Protein AF-A0A7S0J5Z0-F1 (afdb_monomer_lite)

Radius of gyration: 18.12 Å; chains: 1; bounding box: 47×40×47 Å

InterPro domains:
  IPR015422 Pyridoxal phosphate-dependent transferase, small domain [G3DSA:3.90.1150.10] (2-111)
  IPR015424 Pyridoxal phosphate-dependent transferase [SSF53383] (7-110)
  IPR050087 8-amino-7-oxononanoate synthase class-II [PTHR13693] (8-107)

Secondary structure (DSSP, 8-state):
-HHHHHHHHHHHHHHHH--HHHHHHHHHHHHHHHHHTTS---SSEEEEEEESHHHHHHHHHHHHHTT----EE-TTSS-TT-EEEEEE--TT--HHHHHHHHHHHHHHHHHSTTTT---SSGGGS-GGGS--PPPPP-S-----STT-

pLDDT: mean 86.19, std 16.93, range [37.16, 98.5]

Sequence (148 aa):
ADHAMRQVAAARAAIRLATPQLRQRLRANLDVFADAIGASVTSPIVPIVVGDEESALAASAELLRAGFLVPAIRPPTVPKGSARLRVALSAAHEPADLHALARALHTVVRGLPGSARAGSGAESAPASYRLGAPRPPREGIHIPNSLI

Foldseek 3Di:
DVVVVVVVVVVVVVVVVPDPVFVVLQVVLQVLLCLLQVAHGDDQWAKAWLFADVLQCQLQVQCVVVVDRWHWDAPPRDDHRGITTIHGTGSPDDSVNSNSSSVSSVVSSVPGPCSVPSPDSNPPDPRRNHGDPRHDPDPDDDPDPPPD

Organism: NCBI:txid127549

Structure (mmCIF, N/CA/C/O backbone):
data_AF-A0A7S0J5Z0-F1
#
_entry.id   AF-A0A7S0J5Z0-F1
#
loop_
_atom_site.group_PDB
_atom_site.id
_atom_site.type_symbol
_atom_site.label_atom_id
_atom_site.label_alt_id
_atom_site.label_comp_id
_atom_site.label_asym_id
_atom_site.label_entity_id
_atom_site.label_seq_id
_atom_site.pdbx_PDB_ins_code
_atom_site.Cartn_x
_atom_site.Cartn_y
_atom_site.Cartn_z
_atom_site.occupancy
_atom_site.B_iso_or_equiv
_atom_site.auth_seq_id
_atom_site.auth_comp_id
_atom_site.auth_asym_id
_atom_site.auth_atom_id
_atom_site.pdbx_PDB_model_num
ATOM 1 N N . ALA A 1 1 ? 27.903 -22.588 1.929 1.00 61.66 1 ALA A N 1
ATOM 2 C CA . ALA A 1 1 ? 28.634 -21.815 0.900 1.00 61.66 1 ALA A CA 1
ATOM 3 C C . ALA A 1 1 ? 27.761 -21.507 -0.326 1.00 61.66 1 ALA A C 1
ATOM 5 O O . ALA A 1 1 ? 27.649 -20.345 -0.688 1.00 61.66 1 ALA A O 1
ATOM 6 N N . ASP A 1 2 ? 27.081 -22.498 -0.918 1.00 79.12 2 ASP A N 1
ATOM 7 C CA . ASP A 1 2 ? 26.301 -22.337 -2.164 1.00 79.12 2 A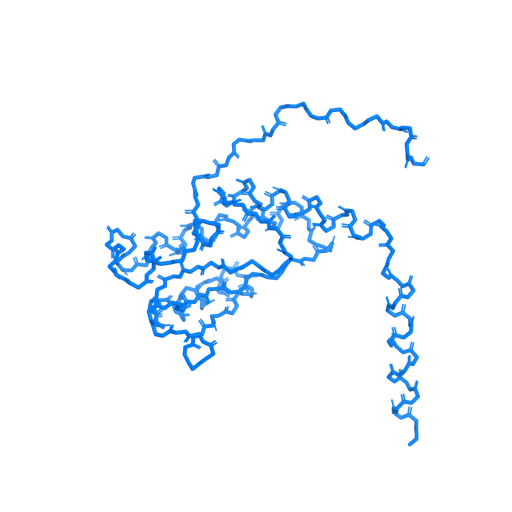SP A CA 1
ATOM 8 C C . ASP A 1 2 ? 25.084 -21.382 -2.051 1.00 79.12 2 ASP A C 1
ATOM 10 O O . ASP A 1 2 ? 24.890 -20.506 -2.889 1.00 79.12 2 ASP A O 1
ATOM 14 N N . HIS A 1 3 ? 24.310 -21.441 -0.959 1.00 78.81 3 HIS A N 1
ATOM 15 C CA . HIS A 1 3 ? 23.135 -20.569 -0.782 1.00 78.81 3 HIS A CA 1
ATOM 16 C C . HIS A 1 3 ? 23.481 -19.067 -0.750 1.00 78.81 3 HIS A C 1
ATOM 18 O O . HIS A 1 3 ? 22.808 -18.264 -1.392 1.00 78.81 3 HIS A O 1
ATOM 24 N N . ALA A 1 4 ? 24.568 -18.690 -0.067 1.00 82.19 4 ALA A N 1
ATOM 25 C CA . ALA A 1 4 ? 25.032 -17.303 -0.006 1.00 82.19 4 ALA A CA 1
ATOM 26 C C . ALA A 1 4 ? 25.466 -16.789 -1.390 1.00 82.19 4 ALA A C 1
ATOM 28 O O . ALA A 1 4 ? 25.116 -15.677 -1.781 1.00 82.19 4 ALA A O 1
ATOM 29 N N . MET A 1 5 ? 26.154 -17.626 -2.175 1.00 87.00 5 MET A N 1
ATOM 30 C CA . MET A 1 5 ? 26.560 -17.276 -3.539 1.00 87.00 5 MET A CA 1
ATOM 31 C C . MET A 1 5 ? 25.358 -17.077 -4.469 1.00 87.00 5 MET A C 1
ATOM 33 O O . MET A 1 5 ? 25.340 -16.124 -5.252 1.00 87.00 5 MET A O 1
ATOM 37 N N . ARG A 1 6 ? 24.315 -17.909 -4.342 1.00 89.19 6 ARG A N 1
ATOM 38 C CA . ARG A 1 6 ? 23.063 -17.747 -5.102 1.00 89.19 6 ARG A CA 1
ATOM 39 C C . ARG A 1 6 ? 22.322 -16.460 -4.728 1.00 89.19 6 ARG A C 1
ATOM 41 O O . ARG A 1 6 ? 21.858 -15.754 -5.621 1.00 89.19 6 ARG A O 1
ATOM 48 N N . GLN A 1 7 ? 22.262 -16.111 -3.441 1.00 91.44 7 GLN A N 1
ATOM 49 C CA . GLN A 1 7 ? 21.647 -14.857 -2.983 1.00 91.44 7 GLN A CA 1
ATOM 50 C C . GLN A 1 7 ? 22.380 -13.622 -3.528 1.00 91.44 7 GLN A C 1
ATOM 52 O O . GLN A 1 7 ? 21.742 -12.706 -4.051 1.00 91.44 7 GLN A O 1
ATOM 57 N N . VAL A 1 8 ? 23.717 -13.613 -3.476 1.00 93.75 8 VAL A N 1
ATOM 58 C CA . VAL A 1 8 ? 24.532 -12.517 -4.029 1.00 93.75 8 VAL A CA 1
ATOM 59 C C . VAL A 1 8 ? 24.323 -12.386 -5.540 1.00 93.75 8 VAL A C 1
ATOM 61 O O . VAL A 1 8 ? 24.155 -11.276 -6.050 1.00 93.75 8 VAL A O 1
ATOM 64 N N . ALA A 1 9 ? 24.296 -13.504 -6.271 1.00 92.56 9 ALA A N 1
ATOM 65 C CA . ALA A 1 9 ? 24.054 -13.497 -7.711 1.00 92.56 9 ALA A CA 1
ATOM 66 C C . ALA A 1 9 ? 22.658 -12.948 -8.063 1.00 92.56 9 ALA A C 1
ATOM 68 O O . ALA A 1 9 ? 22.549 -12.099 -8.952 1.00 92.56 9 ALA A O 1
ATOM 69 N N . ALA A 1 10 ? 21.617 -13.370 -7.336 1.00 91.88 10 ALA A N 1
ATOM 70 C CA . ALA A 1 10 ? 20.249 -12.889 -7.520 1.00 91.88 10 ALA A CA 1
ATOM 71 C C . ALA A 1 10 ? 20.122 -11.384 -7.232 1.00 91.88 10 ALA A C 1
ATOM 73 O O . ALA A 1 10 ? 19.576 -10.648 -8.053 1.00 91.88 10 ALA A O 1
ATOM 74 N N . ALA A 1 11 ? 20.698 -10.899 -6.127 1.00 92.81 11 ALA A N 1
ATOM 75 C CA . ALA A 1 11 ? 20.698 -9.473 -5.794 1.00 92.81 11 ALA A CA 1
ATOM 76 C C . ALA A 1 11 ? 21.406 -8.634 -6.873 1.00 92.81 11 ALA A C 1
ATOM 78 O O . ALA A 1 11 ? 20.882 -7.613 -7.323 1.00 92.81 11 ALA A O 1
ATOM 79 N N . ARG A 1 12 ? 22.565 -9.093 -7.366 1.00 94.12 12 ARG A N 1
ATOM 80 C CA . ARG A 1 12 ? 23.280 -8.426 -8.469 1.00 94.12 12 ARG A CA 1
ATOM 81 C C . ARG A 1 12 ? 22.471 -8.415 -9.765 1.00 94.12 12 ARG A C 1
ATOM 83 O O . ARG A 1 12 ? 22.512 -7.424 -10.490 1.00 94.12 12 ARG A O 1
ATOM 90 N N . ALA A 1 13 ? 21.769 -9.503 -10.076 1.00 92.94 13 ALA A N 1
ATOM 91 C CA . ALA A 1 13 ? 20.889 -9.559 -11.238 1.00 92.94 13 ALA A CA 1
ATOM 92 C C . ALA A 1 13 ? 19.722 -8.571 -11.101 1.00 92.94 13 ALA A C 1
ATOM 94 O O . ALA A 1 13 ? 19.475 -7.809 -12.032 1.00 92.94 13 ALA A O 1
ATOM 95 N N . ALA A 1 14 ? 19.082 -8.505 -9.931 1.00 90.75 14 ALA A N 1
ATOM 96 C CA . ALA A 1 14 ? 18.002 -7.558 -9.659 1.00 90.75 14 ALA A CA 1
ATOM 97 C C . ALA A 1 14 ? 18.447 -6.096 -9.833 1.00 90.75 14 ALA A C 1
ATOM 99 O O . ALA A 1 14 ? 17.739 -5.315 -10.463 1.00 90.75 14 ALA A O 1
ATOM 100 N N . ILE A 1 15 ? 19.648 -5.736 -9.361 1.00 90.88 15 ILE A N 1
ATOM 101 C CA . ILE A 1 15 ? 20.209 -4.388 -9.563 1.00 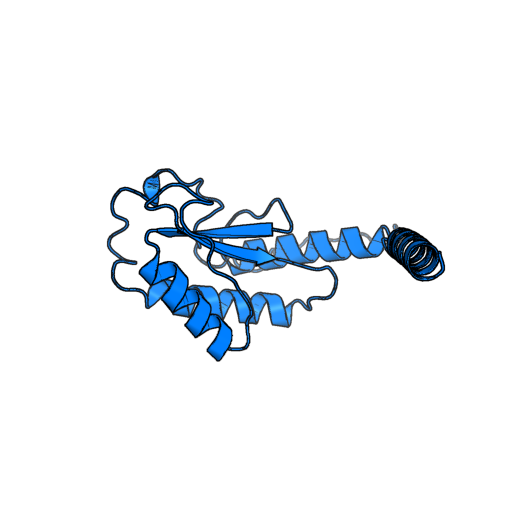90.88 15 ILE A CA 1
ATOM 102 C C . ILE A 1 15 ? 20.366 -4.070 -11.056 1.00 90.88 15 ILE A C 1
ATOM 104 O O . ILE A 1 15 ? 20.020 -2.973 -11.482 1.00 90.88 15 ILE A O 1
ATOM 108 N N . ARG A 1 16 ? 20.842 -5.023 -11.871 1.00 90.75 16 ARG A N 1
ATOM 109 C CA . ARG A 1 16 ? 20.962 -4.823 -13.329 1.00 90.75 16 ARG A CA 1
ATOM 110 C C . ARG A 1 16 ? 19.606 -4.669 -14.018 1.00 90.75 16 ARG A C 1
ATOM 112 O O . ARG A 1 16 ? 19.509 -3.929 -14.989 1.00 90.75 16 ARG A O 1
ATOM 119 N N . LEU A 1 17 ? 18.578 -5.352 -13.517 1.00 91.81 17 LEU A N 1
ATOM 120 C CA . LEU A 1 17 ? 17.211 -5.236 -14.025 1.00 91.81 17 LEU A CA 1
ATOM 121 C C . LEU A 1 17 ? 16.522 -3.933 -13.592 1.00 91.81 17 LEU A C 1
ATOM 123 O O . LEU A 1 17 ? 15.546 -3.541 -14.220 1.00 91.81 17 LEU A O 1
ATOM 127 N N . ALA A 1 18 ? 17.014 -3.240 -12.559 1.00 90.12 18 ALA A N 1
ATOM 128 C CA . ALA A 1 18 ? 16.465 -1.973 -12.070 1.00 90.12 18 ALA A CA 1
ATOM 129 C C . ALA A 1 18 ? 16.825 -0.784 -12.990 1.00 90.12 18 ALA A C 1
ATOM 131 O O . ALA A 1 18 ? 17.584 0.125 -12.632 1.00 90.12 18 ALA A O 1
ATOM 132 N N . THR A 1 19 ? 16.269 -0.787 -14.201 1.00 94.31 19 THR A N 1
ATOM 133 C CA . THR A 1 19 ? 16.568 0.194 -15.250 1.00 94.31 19 THR A CA 1
ATOM 134 C C . THR A 1 19 ? 15.925 1.571 -14.997 1.00 94.31 19 THR A C 1
ATOM 136 O O . THR A 1 19 ? 14.961 1.692 -14.229 1.00 94.31 19 THR A O 1
ATOM 139 N N . PRO A 1 20 ? 16.424 2.643 -15.646 1.00 94.31 20 PRO A N 1
ATOM 140 C CA . PRO A 1 20 ? 15.755 3.947 -15.656 1.00 94.31 20 PRO A CA 1
ATOM 141 C C . PRO A 1 20 ? 14.297 3.888 -16.130 1.00 94.31 20 PRO A C 1
ATOM 143 O O . PRO A 1 20 ? 13.450 4.577 -15.564 1.00 94.31 20 PRO A O 1
ATOM 146 N N . GLN A 1 21 ? 13.985 3.022 -17.097 1.00 94.50 21 GLN A N 1
ATOM 147 C CA . GLN A 1 21 ? 12.637 2.858 -17.647 1.00 94.50 21 GLN A CA 1
ATOM 148 C C . GLN A 1 21 ? 11.657 2.336 -16.591 1.00 94.50 21 GLN A C 1
ATOM 150 O O . GLN A 1 21 ? 10.545 2.851 -16.483 1.00 94.50 21 GLN A O 1
ATOM 155 N N . LEU A 1 22 ? 12.071 1.381 -15.746 1.00 94.94 22 LEU A N 1
ATOM 156 C CA . LEU A 1 22 ? 1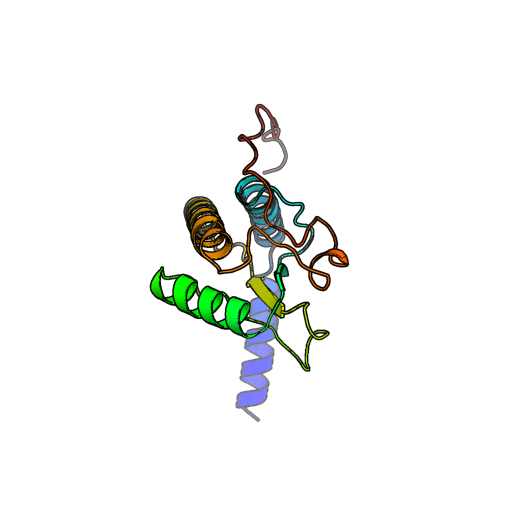1.233 0.919 -14.633 1.00 94.94 22 LEU A CA 1
ATOM 157 C C . LEU A 1 22 ? 10.980 2.032 -13.612 1.00 94.94 22 LEU A C 1
ATOM 159 O O . LEU A 1 22 ? 9.871 2.147 -13.094 1.00 94.94 22 LEU A O 1
ATOM 163 N N . ARG A 1 23 ? 11.971 2.892 -13.342 1.00 94.06 23 ARG A N 1
ATOM 164 C CA . ARG A 1 23 ? 11.773 4.054 -12.456 1.00 94.06 23 ARG A CA 1
ATOM 165 C C . ARG A 1 23 ? 10.802 5.068 -13.052 1.00 94.06 23 ARG A C 1
ATOM 167 O O . ARG A 1 23 ? 9.944 5.569 -12.329 1.00 94.06 23 ARG A O 1
ATOM 174 N N . GLN A 1 24 ? 10.907 5.343 -14.351 1.00 95.12 24 GLN A N 1
ATOM 175 C CA . GLN A 1 24 ? 9.986 6.232 -15.057 1.00 95.12 24 GLN A CA 1
ATOM 176 C C . GLN A 1 24 ? 8.560 5.667 -15.055 1.00 95.12 24 GLN A C 1
ATOM 178 O O . GLN A 1 24 ? 7.621 6.389 -14.729 1.00 95.12 24 GLN A O 1
ATOM 183 N N . ARG A 1 25 ? 8.398 4.368 -15.338 1.00 96.38 25 ARG A N 1
ATOM 184 C CA . ARG A 1 25 ? 7.097 3.686 -15.285 1.00 96.38 25 ARG A CA 1
ATOM 185 C C . ARG A 1 25 ? 6.506 3.711 -13.878 1.00 96.38 25 ARG A C 1
ATOM 187 O O . ARG A 1 25 ? 5.339 4.044 -13.724 1.00 96.38 25 ARG A O 1
ATOM 194 N N . LEU A 1 26 ? 7.313 3.441 -12.849 1.00 96.81 26 LEU A N 1
ATOM 195 C CA . LEU A 1 26 ? 6.880 3.572 -11.459 1.00 96.81 26 LEU A CA 1
ATOM 196 C C . LEU A 1 26 ? 6.412 4.997 -11.157 1.00 96.81 26 LEU A C 1
ATOM 198 O O . LEU A 1 26 ? 5.347 5.154 -10.575 1.00 96.81 26 LEU A O 1
ATOM 202 N N . ARG A 1 27 ? 7.164 6.023 -11.573 1.00 95.88 27 ARG A N 1
ATOM 203 C CA . ARG A 1 27 ? 6.790 7.429 -11.364 1.00 95.88 27 ARG A CA 1
ATOM 204 C C . ARG A 1 27 ? 5.461 7.773 -12.038 1.00 95.88 27 ARG A C 1
ATOM 206 O O . ARG A 1 27 ? 4.603 8.332 -11.370 1.00 95.88 27 ARG A O 1
ATOM 213 N N . ALA A 1 28 ? 5.268 7.353 -13.288 1.00 95.88 28 ALA A N 1
ATOM 214 C CA . ALA A 1 28 ? 3.996 7.512 -13.991 1.00 95.88 28 ALA A CA 1
ATOM 215 C C . ALA A 1 28 ? 2.844 6.798 -13.259 1.00 95.88 28 ALA A C 1
ATOM 217 O O . ALA A 1 28 ? 1.762 7.359 -13.107 1.00 95.88 28 ALA A O 1
ATOM 218 N N . ASN A 1 29 ? 3.087 5.595 -12.727 1.00 97.38 29 ASN A N 1
ATOM 219 C CA . ASN A 1 29 ? 2.106 4.875 -11.914 1.00 97.38 29 ASN A CA 1
ATOM 220 C C . ASN A 1 29 ? 1.768 5.622 -10.610 1.00 97.38 29 ASN A C 1
ATOM 222 O O . ASN A 1 29 ? 0.616 5.591 -10.181 1.00 97.38 29 ASN A O 1
ATOM 226 N N . LEU A 1 30 ? 2.733 6.310 -9.981 1.00 96.31 30 LEU A N 1
ATOM 227 C CA . LEU A 1 30 ? 2.454 7.158 -8.814 1.00 96.31 30 LEU A CA 1
ATOM 228 C C . LEU A 1 30 ? 1.512 8.308 -9.177 1.00 96.31 30 LEU A C 1
ATOM 230 O O . LEU A 1 30 ? 0.587 8.572 -8.416 1.00 96.31 30 LEU A O 1
ATOM 234 N N . ASP A 1 31 ? 1.726 8.957 -10.325 1.00 95.56 31 ASP A N 1
ATOM 235 C CA . ASP A 1 31 ? 0.897 10.078 -10.782 1.00 95.56 31 ASP A CA 1
ATOM 236 C C . ASP A 1 31 ? -0.536 9.622 -11.100 1.00 95.56 31 ASP A C 1
ATOM 238 O O . ASP A 1 31 ? -1.497 10.220 -10.615 1.00 95.56 31 ASP A O 1
ATOM 242 N N . VAL A 1 32 ? -0.684 8.505 -11.824 1.00 96.00 32 VAL A N 1
ATOM 243 C CA . VAL A 1 32 ? -1.996 7.888 -12.100 1.00 96.00 32 VAL A CA 1
ATOM 244 C C . VAL A 1 32 ? -2.716 7.548 -10.799 1.00 96.00 32 VAL A C 1
ATOM 246 O O . VAL A 1 32 ? -3.888 7.880 -10.627 1.00 96.00 32 VAL A O 1
ATOM 249 N N . PHE A 1 33 ? -2.022 6.905 -9.857 1.00 96.88 33 PHE A N 1
ATOM 250 C CA . PHE A 1 33 ? -2.630 6.535 -8.584 1.00 96.88 33 PHE A CA 1
ATOM 251 C C . PHE A 1 33 ? -2.989 7.764 -7.741 1.00 96.88 33 PHE A C 1
ATOM 253 O O . PHE A 1 33 ? -4.067 7.784 -7.155 1.00 96.88 33 PHE A O 1
ATOM 260 N N . ALA A 1 34 ? -2.139 8.798 -7.717 1.00 95.38 34 ALA A N 1
ATOM 261 C CA . ALA A 1 34 ? -2.387 10.061 -7.018 1.00 95.38 34 ALA A CA 1
ATOM 262 C C . ALA A 1 34 ? -3.678 10.738 -7.489 1.00 95.38 34 ALA A C 1
ATOM 264 O O . ALA A 1 34 ? -4.498 11.164 -6.670 1.00 95.38 34 ALA A O 1
ATOM 265 N N . ASP A 1 35 ? -3.869 10.818 -8.805 1.00 95.38 35 ASP A N 1
ATOM 266 C CA . ASP A 1 35 ? -5.075 11.397 -9.386 1.00 95.38 35 ASP A CA 1
ATOM 267 C C . ASP A 1 35 ? -6.294 10.498 -9.099 1.00 95.38 35 ASP A C 1
ATOM 269 O O . ASP A 1 35 ? -7.329 11.001 -8.656 1.00 95.38 35 ASP A O 1
ATOM 273 N N . ALA A 1 36 ? -6.150 9.172 -9.200 1.00 95.75 36 ALA A N 1
ATOM 274 C CA . ALA A 1 36 ? -7.231 8.218 -8.941 1.00 95.75 36 ALA A CA 1
ATOM 275 C C . ALA A 1 36 ? -7.741 8.213 -7.487 1.00 95.75 36 ALA A C 1
ATOM 277 O O . ALA A 1 36 ? -8.936 8.015 -7.271 1.00 95.75 36 ALA A O 1
ATOM 278 N N . ILE A 1 37 ? -6.862 8.430 -6.500 1.00 95.31 37 ILE A N 1
ATOM 279 C CA . ILE A 1 37 ? -7.230 8.486 -5.071 1.00 95.31 37 ILE A CA 1
ATOM 280 C C . ILE A 1 37 ? -7.491 9.908 -4.559 1.00 95.31 37 ILE A C 1
ATOM 282 O O . ILE A 1 37 ? -7.788 10.091 -3.376 1.00 95.31 37 ILE A O 1
ATOM 286 N N . GLY A 1 38 ? -7.294 10.928 -5.399 1.00 94.38 38 GLY A N 1
ATOM 287 C CA . GLY A 1 38 ? -7.489 12.326 -5.018 1.00 94.38 38 GLY A CA 1
ATOM 288 C C . GLY A 1 38 ? -6.472 12.891 -4.023 1.00 94.38 38 GLY A C 1
ATOM 289 O O . GLY A 1 38 ? -6.747 13.910 -3.388 1.00 94.38 38 GLY A O 1
ATOM 290 N N . ALA A 1 39 ? -5.306 12.263 -3.867 1.00 91.88 39 ALA A N 1
ATOM 291 C CA . ALA A 1 39 ? -4.296 12.629 -2.870 1.00 91.88 39 ALA A CA 1
ATOM 292 C C . ALA A 1 39 ? -2.907 12.777 -3.504 1.00 91.88 39 ALA A C 1
ATOM 294 O O . ALA A 1 39 ? -2.680 12.388 -4.645 1.00 91.88 39 ALA A O 1
ATOM 295 N N . SER A 1 40 ? -1.968 13.404 -2.799 1.00 91.44 40 SER A N 1
ATOM 296 C CA . SER A 1 40 ? -0.589 13.536 -3.287 1.00 91.44 40 SER A CA 1
ATOM 297 C C . SER A 1 40 ? 0.220 12.285 -2.951 1.00 91.44 40 SER A C 1
ATOM 299 O O . SER A 1 40 ? 0.324 11.923 -1.781 1.00 91.44 40 SER A O 1
ATOM 301 N N . VAL A 1 41 ? 0.847 11.666 -3.954 1.00 93.81 41 VAL A N 1
ATOM 302 C CA . VAL A 1 41 ? 1.700 10.478 -3.788 1.00 93.81 41 VAL A CA 1
ATOM 303 C C . VAL A 1 41 ? 3.137 10.826 -4.154 1.00 93.81 41 VAL A C 1
ATOM 305 O O . VAL A 1 41 ? 3.445 11.130 -5.301 1.00 93.81 41 VAL A O 1
ATOM 308 N N . THR A 1 42 ? 4.038 10.780 -3.175 1.00 90.25 42 THR A N 1
ATOM 309 C CA . THR A 1 42 ? 5.456 11.134 -3.369 1.00 90.25 42 THR A CA 1
ATOM 310 C C . THR A 1 42 ? 6.395 9.930 -3.319 1.00 90.25 42 THR A C 1
ATOM 312 O O . THR A 1 42 ? 7.538 10.034 -3.763 1.00 90.25 42 THR A O 1
ATOM 315 N N . SER A 1 43 ? 5.914 8.787 -2.818 1.00 94.38 43 SER A N 1
ATOM 316 C CA . SER A 1 43 ? 6.674 7.552 -2.605 1.00 94.38 43 SER A CA 1
ATOM 317 C C . SER A 1 43 ? 5.877 6.328 -3.083 1.00 94.38 43 SER A C 1
ATOM 319 O O . SER A 1 43 ? 4.650 6.344 -2.986 1.00 94.38 43 SER A O 1
ATOM 321 N N . PRO A 1 44 ? 6.537 5.244 -3.542 1.00 96.31 44 PRO A N 1
ATOM 322 C CA . PRO A 1 44 ? 5.880 3.983 -3.904 1.00 96.31 44 PRO A CA 1
ATOM 323 C C . PRO A 1 44 ? 5.154 3.276 -2.758 1.00 96.31 44 PRO A C 1
ATOM 325 O O . PRO A 1 44 ? 4.311 2.420 -3.011 1.00 96.31 44 PRO A O 1
ATOM 328 N N . ILE A 1 45 ? 5.478 3.604 -1.506 1.00 96.94 45 ILE A N 1
ATOM 329 C CA . ILE A 1 45 ? 4.758 3.104 -0.334 1.00 96.94 45 ILE A CA 1
ATOM 330 C C . ILE A 1 45 ? 3.797 4.203 0.108 1.00 96.94 45 ILE A C 1
ATOM 332 O O . ILE A 1 45 ? 4.216 5.188 0.716 1.00 96.94 45 ILE A O 1
ATOM 336 N N . VAL A 1 46 ? 2.517 4.025 -0.213 1.00 96.69 46 VAL A N 1
ATOM 337 C CA . VAL A 1 46 ? 1.452 4.998 0.038 1.00 96.69 46 VAL A CA 1
ATOM 338 C C . VAL A 1 46 ? 0.655 4.568 1.270 1.00 96.69 46 VAL A C 1
ATOM 340 O O . VAL A 1 46 ? -0.055 3.557 1.224 1.00 96.69 46 VAL A O 1
ATOM 343 N N . PRO A 1 47 ? 0.771 5.289 2.396 1.00 95.69 47 PRO A N 1
ATOM 344 C CA . PRO A 1 47 ? -0.059 5.034 3.561 1.00 95.69 47 PRO A CA 1
ATOM 345 C C . PRO A 1 47 ? -1.430 5.702 3.398 1.00 95.69 47 PRO A C 1
ATOM 347 O O . PRO A 1 47 ? -1.505 6.898 3.131 1.00 95.69 47 PRO A O 1
ATOM 350 N N . ILE A 1 48 ? -2.504 4.949 3.634 1.00 95.38 48 ILE A N 1
ATOM 351 C CA . ILE A 1 48 ? -3.869 5.482 3.737 1.00 95.38 48 ILE A CA 1
ATOM 352 C C . ILE A 1 48 ? -4.329 5.327 5.183 1.00 95.38 48 ILE A C 1
ATOM 354 O O . ILE A 1 48 ? -4.555 4.209 5.647 1.00 95.38 48 ILE A O 1
ATOM 358 N N . VAL A 1 49 ? -4.406 6.432 5.924 1.00 92.94 49 VAL A N 1
ATOM 359 C CA . VAL A 1 49 ? -4.807 6.420 7.336 1.00 92.94 49 VAL A CA 1
ATOM 360 C C . VAL A 1 49 ? -6.305 6.170 7.433 1.00 92.94 49 VAL A C 1
ATOM 362 O O . VAL A 1 49 ? -7.101 6.883 6.827 1.00 92.94 49 VAL A O 1
ATOM 365 N N . VAL A 1 50 ? -6.660 5.153 8.214 1.00 91.31 50 VAL A N 1
ATOM 366 C CA . VAL A 1 50 ? -8.045 4.740 8.465 1.00 91.31 50 VAL A CA 1
ATOM 367 C C . VAL A 1 50 ? -8.481 5.156 9.871 1.00 91.31 50 VAL A C 1
ATOM 369 O O . VAL A 1 50 ? -9.623 5.554 10.058 1.00 91.31 50 VAL A O 1
ATOM 372 N N . GLY A 1 51 ? -7.559 5.150 10.841 1.00 88.81 51 GLY A N 1
ATOM 373 C CA . GLY A 1 51 ? -7.825 5.566 12.218 1.00 88.81 51 GLY A CA 1
ATOM 374 C C . GLY A 1 51 ? -7.587 4.429 13.202 1.00 88.81 51 GLY A C 1
ATOM 375 O O . GLY A 1 51 ? -6.448 4.199 13.618 1.00 88.81 51 GLY A O 1
ATOM 376 N N . ASP A 1 52 ? -8.644 3.730 13.601 1.00 90.94 52 ASP A N 1
ATOM 377 C CA . ASP A 1 52 ? -8.550 2.632 14.560 1.00 90.94 52 ASP A CA 1
ATOM 378 C C . ASP A 1 52 ? -8.107 1.301 13.920 1.00 90.94 52 ASP A C 1
ATOM 380 O O . ASP A 1 52 ? -8.100 1.108 12.700 1.00 90.94 52 ASP A O 1
ATOM 384 N N . GLU A 1 53 ? -7.667 0.388 14.782 1.00 92.94 53 GLU A N 1
ATOM 385 C CA . GLU A 1 53 ? -7.103 -0.904 14.401 1.00 92.94 53 GLU A CA 1
ATOM 386 C C . GLU A 1 53 ? -8.122 -1.840 13.743 1.00 92.94 53 GLU A C 1
ATOM 388 O O . GLU A 1 53 ? -7.785 -2.519 12.768 1.00 92.94 53 GLU A O 1
ATOM 393 N N . GLU A 1 54 ? -9.347 -1.867 14.264 1.00 93.88 54 GLU A N 1
ATOM 394 C CA . GLU A 1 54 ? -10.405 -2.770 13.819 1.00 93.88 54 GLU A CA 1
ATOM 395 C C . GLU A 1 54 ? -10.879 -2.379 12.419 1.00 93.88 54 GLU A C 1
ATOM 397 O O . GLU A 1 54 ? -10.913 -3.222 11.519 1.00 93.88 54 GLU A O 1
ATOM 402 N N . SER A 1 55 ? -11.103 -1.084 12.189 1.00 94.12 55 SER A N 1
ATOM 403 C CA . SER A 1 55 ? -11.429 -0.529 10.875 1.00 94.12 55 SER A CA 1
ATOM 404 C C . SER A 1 55 ? -10.343 -0.820 9.840 1.00 94.12 55 SER A C 1
ATOM 406 O O . SER A 1 55 ? -10.643 -1.221 8.713 1.00 94.12 55 SER A O 1
ATOM 408 N N . ALA A 1 56 ? -9.064 -0.668 10.203 1.00 95.62 56 ALA A N 1
ATOM 409 C CA . ALA A 1 56 ? -7.961 -0.970 9.291 1.00 95.62 56 ALA A CA 1
ATOM 410 C C . ALA A 1 56 ? -7.909 -2.466 8.927 1.00 95.62 56 ALA A C 1
ATOM 412 O O . ALA A 1 56 ? -7.688 -2.814 7.764 1.00 95.62 56 ALA A O 1
ATOM 413 N N . LEU A 1 57 ? -8.128 -3.350 9.905 1.00 96.81 57 LEU A N 1
ATOM 414 C CA . LEU A 1 57 ? -8.194 -4.799 9.707 1.00 96.81 57 LEU A CA 1
ATOM 415 C C . LEU A 1 57 ? -9.370 -5.216 8.820 1.00 96.81 57 LEU A C 1
ATOM 417 O O . LEU A 1 57 ? -9.172 -5.965 7.861 1.00 96.81 57 LEU A O 1
ATOM 421 N N . ALA A 1 58 ? -10.566 -4.705 9.110 1.00 96.50 58 ALA A N 1
ATOM 422 C CA . ALA A 1 58 ? -11.771 -4.970 8.333 1.00 96.50 58 ALA A CA 1
ATOM 423 C C . ALA A 1 58 ? -11.601 -4.515 6.878 1.00 96.50 58 ALA A C 1
ATOM 425 O O . ALA A 1 58 ? -11.856 -5.290 5.953 1.00 96.50 58 ALA A O 1
ATOM 426 N N . ALA A 1 59 ? -11.066 -3.306 6.675 1.00 97.19 59 ALA A N 1
ATOM 427 C CA . ALA A 1 59 ? -10.788 -2.776 5.347 1.00 97.19 59 ALA A CA 1
ATOM 428 C C . ALA A 1 59 ? -9.775 -3.633 4.577 1.00 97.19 59 ALA A C 1
ATOM 430 O O . ALA A 1 59 ? -9.974 -3.930 3.401 1.00 97.19 59 ALA A O 1
ATOM 431 N N . SER A 1 60 ? -8.699 -4.067 5.239 1.00 98.31 60 SER A N 1
ATOM 432 C CA . SER A 1 60 ? -7.688 -4.941 4.634 1.00 98.31 60 SER A CA 1
ATOM 433 C C . SER A 1 60 ? -8.290 -6.278 4.187 1.00 98.31 60 SER A C 1
ATOM 435 O O . SER A 1 60 ? -8.035 -6.731 3.071 1.00 98.31 60 SER A O 1
ATOM 437 N N . ALA A 1 61 ? -9.145 -6.879 5.020 1.00 98.06 61 ALA A N 1
ATOM 438 C CA . ALA A 1 61 ? -9.831 -8.125 4.693 1.00 98.06 61 ALA A CA 1
ATOM 439 C C . ALA A 1 61 ? -10.829 -7.960 3.535 1.00 98.06 61 ALA A C 1
ATOM 441 O O . ALA A 1 61 ? -10.986 -8.864 2.714 1.00 98.06 61 ALA A O 1
ATOM 442 N N . GLU A 1 62 ? -11.508 -6.817 3.451 1.00 98.06 62 GLU A N 1
ATOM 443 C CA . GLU A 1 62 ? -12.425 -6.514 2.354 1.00 98.06 62 GLU A CA 1
ATOM 444 C C . GLU A 1 62 ? -11.704 -6.270 1.032 1.00 98.06 62 GLU A C 1
ATOM 446 O O . GLU A 1 62 ? -12.093 -6.836 0.011 1.00 98.06 62 GLU A O 1
ATOM 451 N N . LEU A 1 63 ? -10.605 -5.517 1.058 1.00 98.31 63 LEU A N 1
ATOM 452 C CA . LEU A 1 63 ? -9.743 -5.336 -0.108 1.00 98.31 63 LEU A CA 1
ATOM 453 C C . LEU A 1 63 ? -9.196 -6.678 -0.597 1.00 98.31 63 LEU A C 1
ATOM 455 O O . LEU A 1 63 ? -9.218 -6.932 -1.800 1.00 98.31 63 LEU A O 1
ATOM 459 N N . LEU A 1 64 ? -8.803 -7.569 0.318 1.00 98.50 64 LEU A N 1
ATOM 460 C CA . LEU A 1 64 ? -8.350 -8.911 -0.041 1.00 98.50 64 LEU A CA 1
ATOM 461 C C . LEU A 1 64 ? -9.458 -9.724 -0.725 1.00 98.50 64 LEU A C 1
ATOM 463 O O . LEU A 1 64 ? -9.200 -10.358 -1.746 1.00 98.50 64 LEU A O 1
ATOM 467 N N . ARG A 1 65 ? -10.698 -9.663 -0.219 1.00 98.06 65 ARG A N 1
ATOM 468 C CA . ARG A 1 65 ? -11.872 -10.279 -0.870 1.00 98.06 65 ARG A CA 1
ATOM 469 C C . ARG A 1 65 ? -12.149 -9.689 -2.256 1.00 98.06 65 ARG A C 1
ATOM 471 O O . ARG A 1 65 ? -12.605 -10.412 -3.134 1.00 98.06 65 ARG A O 1
ATOM 478 N N . ALA A 1 66 ? -11.835 -8.412 -2.462 1.00 97.12 66 ALA A N 1
ATOM 479 C CA . ALA A 1 66 ? -11.906 -7.742 -3.759 1.00 97.12 66 ALA A CA 1
ATOM 480 C C . ALA A 1 66 ? -10.688 -8.017 -4.672 1.00 97.12 66 ALA A C 1
ATOM 482 O O . ALA A 1 66 ? -10.601 -7.441 -5.753 1.00 97.12 66 ALA A O 1
ATOM 483 N N . GLY A 1 67 ? -9.753 -8.882 -4.257 1.00 97.81 67 GLY A N 1
ATOM 484 C CA . GLY A 1 67 ? -8.573 -9.267 -5.039 1.00 97.81 67 GLY A CA 1
ATOM 485 C C . GLY A 1 67 ? -7.329 -8.402 -4.808 1.00 97.81 67 GLY A C 1
ATOM 486 O O . GLY A 1 67 ? -6.334 -8.571 -5.509 1.00 97.81 67 GLY A O 1
ATOM 487 N N . PHE A 1 68 ? -7.344 -7.498 -3.825 1.00 98.19 68 PHE A N 1
ATOM 488 C CA . PHE A 1 68 ? -6.249 -6.568 -3.545 1.00 98.19 68 PHE A CA 1
ATOM 489 C C . PHE A 1 68 ? -5.568 -6.855 -2.205 1.00 98.19 68 PHE A C 1
ATOM 491 O O . PHE A 1 68 ? -6.136 -6.659 -1.131 1.00 98.19 68 PHE A O 1
ATOM 498 N N . LEU A 1 69 ? -4.291 -7.238 -2.248 1.00 98.19 69 LEU A N 1
ATOM 499 C CA . LEU A 1 69 ? -3.480 -7.402 -1.043 1.00 98.19 69 LEU A CA 1
ATOM 500 C C . LEU A 1 69 ? -2.972 -6.045 -0.535 1.00 98.19 69 LEU A C 1
ATOM 502 O O . LEU A 1 69 ? -1.901 -5.576 -0.921 1.00 98.19 69 LEU A O 1
ATOM 506 N N . VAL A 1 70 ? -3.731 -5.431 0.374 1.00 98.31 70 VAL A N 1
ATOM 507 C CA . VAL A 1 70 ? -3.372 -4.163 1.024 1.00 98.31 70 VAL A CA 1
ATOM 508 C C . VAL A 1 70 ? -3.337 -4.368 2.542 1.00 98.31 70 VAL A C 1
ATOM 510 O O . VAL A 1 70 ? -4.385 -4.336 3.189 1.00 98.31 70 VAL A O 1
ATOM 513 N N . PRO A 1 71 ? -2.159 -4.620 3.143 1.00 98.00 71 PRO A N 1
ATOM 514 C CA . PRO A 1 71 ? -2.065 -4.951 4.561 1.00 98.00 71 PRO A CA 1
ATOM 515 C C . PRO A 1 71 ? -2.352 -3.747 5.467 1.00 98.00 71 PRO A C 1
ATOM 517 O O . PRO A 1 71 ? -1.907 -2.626 5.203 1.00 98.00 71 PRO A O 1
ATOM 520 N N . ALA A 1 72 ? -3.042 -4.009 6.578 1.00 97.75 72 ALA A N 1
ATOM 521 C CA . ALA A 1 72 ? -3.207 -3.066 7.678 1.00 97.75 72 ALA A CA 1
ATOM 522 C C . ALA A 1 72 ? -1.940 -2.987 8.544 1.00 97.75 72 ALA A C 1
ATOM 524 O O . ALA A 1 72 ? -1.417 -4.004 9.000 1.00 97.75 72 ALA A O 1
ATOM 525 N N . ILE A 1 73 ? -1.481 -1.768 8.818 1.00 97.25 73 ILE A N 1
ATOM 526 C CA . ILE A 1 73 ? -0.415 -1.450 9.768 1.00 97.25 73 ILE A CA 1
ATOM 527 C C . ILE A 1 73 ? -1.051 -0.783 10.986 1.00 97.25 73 ILE A C 1
ATOM 529 O O . ILE A 1 73 ? -1.800 0.187 10.858 1.00 97.25 73 ILE A O 1
ATOM 533 N N . ARG A 1 74 ? -0.741 -1.304 12.169 1.00 95.00 74 ARG A N 1
ATOM 534 C CA . ARG A 1 74 ? -1.399 -0.986 13.441 1.00 95.00 74 ARG A CA 1
ATOM 535 C C . ARG A 1 74 ? -0.375 -0.905 14.585 1.00 95.00 74 ARG A C 1
ATOM 537 O O . ARG A 1 74 ? 0.796 -1.226 14.353 1.00 95.00 74 ARG A O 1
ATOM 544 N N . PRO A 1 75 ? -0.751 -0.438 15.789 1.00 91.19 75 PRO A N 1
ATOM 545 C CA . PRO A 1 75 ? 0.135 -0.485 16.948 1.00 91.19 75 PRO A CA 1
ATOM 546 C C . PRO A 1 75 ? 0.724 -1.891 17.185 1.00 91.19 75 PRO A C 1
ATOM 548 O O . PRO A 1 75 ? 0.071 -2.884 16.864 1.00 91.19 75 PRO A O 1
ATOM 551 N N . PRO A 1 76 ? 1.956 -1.997 17.721 1.00 93.94 76 PRO A N 1
ATOM 552 C CA . PRO A 1 76 ? 2.828 -0.909 18.182 1.00 93.94 76 PRO A CA 1
ATOM 553 C C . PRO A 1 76 ? 3.618 -0.208 17.060 1.00 93.94 76 PRO A C 1
ATOM 555 O O . PRO A 1 76 ? 4.318 0.762 17.329 1.00 93.94 76 PRO A O 1
ATOM 558 N N . THR A 1 77 ? 3.523 -0.670 15.807 1.00 94.38 77 THR A N 1
ATOM 559 C CA . THR A 1 77 ? 4.311 -0.137 14.677 1.00 94.38 77 THR A CA 1
ATOM 560 C C . THR A 1 77 ? 3.935 1.300 14.302 1.00 94.38 77 THR A C 1
ATOM 562 O O . THR A 1 77 ? 4.757 2.037 13.764 1.00 94.38 77 THR A O 1
ATOM 565 N N . VAL A 1 78 ? 2.697 1.709 14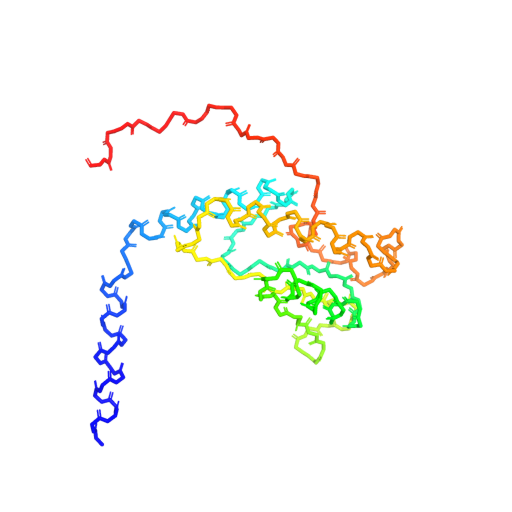.583 1.00 91.19 78 VAL A N 1
ATOM 566 C CA . VAL A 1 78 ? 2.216 3.089 14.422 1.00 91.19 78 VAL A CA 1
ATOM 567 C C . VAL A 1 78 ? 1.521 3.559 15.704 1.00 91.19 78 VAL A C 1
ATOM 569 O O . VAL A 1 78 ? 1.018 2.717 16.454 1.00 91.19 78 VAL A O 1
ATOM 572 N N . PRO A 1 79 ? 1.452 4.878 15.973 1.00 90.25 79 PRO A N 1
ATOM 573 C CA . PRO A 1 79 ? 0.711 5.405 17.116 1.00 90.25 79 PRO A CA 1
ATOM 574 C C . PRO A 1 79 ? -0.751 4.941 17.132 1.00 90.25 79 PRO A C 1
ATOM 576 O O . PRO A 1 79 ? -1.377 4.781 16.076 1.00 90.25 79 PRO A O 1
ATOM 579 N N . LYS A 1 80 ? -1.311 4.766 18.334 1.00 87.88 80 LYS A N 1
ATOM 580 C CA . LYS A 1 80 ? -2.739 4.466 18.521 1.00 87.88 80 LYS A CA 1
ATOM 581 C C . LYS A 1 80 ? -3.603 5.518 17.816 1.00 87.88 80 LYS A C 1
ATOM 583 O O . LYS A 1 80 ? -3.259 6.695 17.812 1.00 87.88 80 LYS A O 1
ATOM 588 N N . GLY A 1 81 ? -4.701 5.082 17.199 1.00 88.25 81 GLY A N 1
ATOM 589 C CA . GLY A 1 81 ? -5.593 5.960 16.430 1.00 88.25 81 GLY A CA 1
ATOM 590 C C . GLY A 1 81 ? -5.043 6.417 15.071 1.00 88.25 81 GLY A C 1
ATOM 591 O O . GLY A 1 81 ? -5.657 7.265 14.429 1.00 88.25 81 GLY A O 1
ATOM 592 N N . SER A 1 82 ? -3.903 5.872 14.622 1.00 90.00 82 SER A N 1
ATOM 593 C CA . SER A 1 82 ? -3.308 6.160 13.305 1.00 90.00 82 SER A CA 1
ATOM 594 C C . SER A 1 82 ? -3.035 4.900 12.468 1.00 90.00 82 SER A C 1
ATOM 596 O O . SER A 1 82 ? -2.125 4.878 11.620 1.00 90.00 82 SER A O 1
ATOM 598 N N . ALA A 1 83 ? -3.808 3.838 12.719 1.00 93.81 83 ALA A N 1
ATOM 599 C CA . ALA A 1 83 ? -3.787 2.626 11.915 1.00 93.81 83 ALA A CA 1
ATOM 600 C C . ALA A 1 83 ? -4.104 2.962 10.453 1.00 93.81 83 ALA A C 1
ATOM 602 O O . ALA A 1 83 ? -4.869 3.884 10.140 1.00 93.81 83 ALA A O 1
ATOM 603 N N . ARG A 1 84 ? -3.434 2.258 9.544 1.00 95.69 84 ARG A N 1
ATOM 604 C CA . ARG A 1 84 ? -3.378 2.635 8.131 1.00 95.69 84 ARG A CA 1
ATOM 605 C C . ARG A 1 84 ? -3.228 1.430 7.226 1.00 95.69 84 ARG A C 1
ATOM 607 O O . ARG A 1 84 ? -2.608 0.439 7.597 1.00 95.69 84 ARG A O 1
ATOM 614 N N . LEU A 1 85 ? -3.729 1.552 6.012 1.00 97.44 85 LEU A N 1
ATOM 615 C CA . LEU A 1 85 ? -3.499 0.611 4.928 1.00 97.44 85 LEU A CA 1
ATOM 616 C C . LEU A 1 85 ? -2.181 0.964 4.230 1.00 97.44 85 LEU A C 1
ATOM 618 O O . LEU A 1 85 ? -1.914 2.139 3.966 1.00 97.44 85 LEU A O 1
ATOM 622 N N . ARG A 1 86 ? -1.342 -0.036 3.944 1.00 97.94 86 ARG A N 1
ATOM 623 C CA . ARG A 1 86 ? -0.078 0.153 3.215 1.00 97.94 86 ARG A CA 1
ATOM 624 C C . ARG A 1 86 ? -0.235 -0.300 1.771 1.00 97.94 86 ARG A C 1
ATOM 626 O O . ARG A 1 86 ? -0.129 -1.492 1.485 1.00 97.94 86 ARG A O 1
ATOM 633 N N . VAL A 1 87 ? -0.407 0.651 0.863 1.00 98.06 87 VAL A N 1
ATOM 634 C CA . VAL A 1 87 ? -0.380 0.382 -0.577 1.00 98.06 87 VAL A CA 1
ATOM 635 C C . VAL A 1 87 ? 1.070 0.428 -1.055 1.00 98.06 87 VAL A C 1
ATOM 637 O O . VAL A 1 87 ? 1.787 1.386 -0.775 1.00 98.06 87 VAL A O 1
ATOM 640 N N . ALA A 1 88 ? 1.520 -0.615 -1.749 1.00 98.00 88 ALA A N 1
ATOM 641 C CA . ALA A 1 88 ? 2.858 -0.684 -2.328 1.00 98.00 88 ALA A CA 1
ATOM 642 C C . ALA A 1 88 ? 2.744 -0.744 -3.853 1.00 98.00 88 ALA A C 1
ATOM 644 O O . ALA A 1 88 ? 2.231 -1.716 -4.403 1.00 98.00 88 ALA A O 1
ATOM 645 N N . LEU A 1 89 ? 3.206 0.303 -4.529 1.00 97.62 89 LEU A N 1
ATOM 646 C CA . LEU A 1 89 ? 3.161 0.416 -5.981 1.00 97.62 89 LEU A CA 1
ATOM 647 C C . LEU A 1 89 ? 4.450 -0.107 -6.619 1.00 97.62 89 LEU A C 1
ATOM 649 O O . LEU A 1 89 ? 5.548 0.058 -6.092 1.00 97.62 89 LEU A O 1
ATOM 653 N N . SER A 1 90 ? 4.296 -0.717 -7.790 1.00 97.31 90 SER A N 1
ATOM 654 C CA . SER A 1 90 ? 5.361 -1.260 -8.623 1.00 97.31 90 SER A CA 1
ATOM 655 C C . SER A 1 90 ? 5.247 -0.713 -10.046 1.00 97.31 90 SER A C 1
ATOM 657 O O . SER A 1 90 ? 4.163 -0.333 -10.495 1.00 97.31 90 SER A O 1
ATOM 659 N N . ALA A 1 91 ? 6.367 -0.720 -10.770 1.00 96.56 91 ALA A N 1
ATOM 660 C CA . ALA A 1 91 ? 6.403 -0.465 -12.209 1.00 96.56 91 ALA A CA 1
ATOM 661 C C . ALA A 1 91 ? 5.611 -1.509 -13.018 1.00 96.56 91 ALA A C 1
ATOM 663 O O . ALA A 1 91 ? 5.241 -1.236 -14.154 1.00 96.56 91 ALA A O 1
ATOM 664 N N . ALA A 1 92 ? 5.363 -2.687 -12.436 1.00 96.25 92 ALA A N 1
ATOM 665 C CA . ALA A 1 92 ? 4.645 -3.784 -13.079 1.00 96.25 92 ALA A CA 1
ATOM 666 C C . ALA A 1 92 ? 3.114 -3.632 -13.061 1.00 96.25 92 ALA A C 1
ATOM 668 O O . ALA A 1 92 ? 2.438 -4.405 -13.724 1.00 96.25 92 ALA A O 1
ATOM 669 N N . HIS A 1 93 ? 2.561 -2.686 -12.293 1.00 97.19 93 HIS A N 1
ATOM 670 C CA . HIS A 1 93 ? 1.119 -2.441 -12.319 1.00 97.19 93 HIS A CA 1
ATOM 671 C C . HIS A 1 93 ? 0.718 -1.754 -13.618 1.00 97.19 93 HIS A C 1
ATOM 673 O O . HIS A 1 93 ? 1.385 -0.806 -14.055 1.00 97.19 93 HIS A O 1
ATOM 679 N N . GLU A 1 94 ? -0.411 -2.177 -14.173 1.00 96.19 94 GLU A N 1
ATOM 680 C CA . GLU A 1 94 ? -1.039 -1.485 -15.284 1.00 96.19 94 GLU A CA 1
ATOM 681 C C . GLU A 1 94 ? -1.964 -0.369 -14.774 1.00 96.19 94 GLU A C 1
ATOM 683 O O . GLU A 1 94 ? -2.529 -0.472 -13.680 1.00 96.19 94 GLU A O 1
ATOM 688 N N . PRO A 1 95 ? -2.189 0.705 -15.555 1.00 94.88 95 PRO A N 1
ATOM 689 C CA . PRO A 1 95 ? -3.089 1.788 -15.155 1.00 94.88 95 PRO A CA 1
ATOM 690 C C . PRO A 1 95 ? -4.496 1.306 -14.767 1.00 94.88 95 PRO A C 1
ATOM 692 O O . PRO A 1 95 ? -5.133 1.878 -13.883 1.00 94.88 95 PRO A O 1
ATOM 695 N N . ALA A 1 96 ? -4.980 0.233 -15.399 1.00 96.19 96 ALA A N 1
ATOM 696 C CA . ALA A 1 96 ? -6.258 -0.385 -15.064 1.00 96.19 96 ALA A CA 1
ATOM 697 C C . ALA A 1 96 ? -6.284 -0.953 -13.633 1.00 96.19 96 ALA A C 1
ATOM 699 O O . ALA A 1 96 ? -7.272 -0.736 -12.925 1.00 96.19 96 ALA A O 1
ATOM 700 N N . ASP A 1 97 ? -5.198 -1.597 -13.187 1.00 97.31 97 ASP A N 1
ATOM 701 C CA . ASP A 1 97 ? -5.059 -2.132 -11.826 1.00 97.31 97 ASP A CA 1
ATOM 702 C C . ASP A 1 97 ? -5.113 -1.001 -10.798 1.00 97.31 97 ASP A C 1
ATOM 704 O O . ASP A 1 97 ? -5.807 -1.096 -9.786 1.00 97.31 97 ASP A O 1
ATOM 708 N N . LEU A 1 98 ? -4.422 0.107 -11.090 1.00 97.81 98 LEU A N 1
ATOM 709 C CA . LEU A 1 98 ? -4.370 1.285 -10.221 1.00 97.81 98 LEU A CA 1
ATOM 710 C C . LEU A 1 98 ? -5.754 1.915 -10.051 1.00 97.81 98 LEU A C 1
ATOM 712 O O . LEU A 1 98 ? -6.164 2.217 -8.929 1.00 97.81 98 LEU A O 1
ATOM 716 N N . HIS A 1 99 ? -6.500 2.069 -11.147 1.00 97.56 99 HIS A N 1
ATOM 717 C CA . HIS A 1 99 ? -7.869 2.576 -11.095 1.00 97.56 99 HIS A CA 1
ATOM 718 C C . HIS A 1 99 ? -8.819 1.611 -10.376 1.00 97.56 99 HIS A C 1
ATOM 720 O O . HIS A 1 99 ? -9.697 2.056 -9.634 1.00 97.56 99 HIS A O 1
ATOM 726 N N . ALA A 1 100 ? -8.670 0.300 -10.583 1.00 98.06 100 ALA A N 1
ATOM 727 C CA . ALA A 1 100 ? -9.488 -0.703 -9.907 1.00 98.06 100 ALA A CA 1
ATOM 728 C C . ALA A 1 100 ? -9.239 -0.703 -8.392 1.00 98.06 100 ALA A C 1
ATOM 730 O O . ALA A 1 100 ? -10.198 -0.641 -7.619 1.00 98.06 100 ALA A O 1
ATOM 731 N N . LEU A 1 101 ? -7.970 -0.658 -7.978 1.00 98.31 101 LEU A N 1
ATOM 732 C CA . LEU A 1 101 ? -7.583 -0.527 -6.577 1.00 98.31 101 LEU A CA 1
ATOM 733 C C . LEU A 1 101 ? -8.110 0.777 -5.966 1.00 98.31 101 LEU A C 1
ATOM 735 O O . LEU A 1 101 ? -8.671 0.752 -4.874 1.00 98.31 101 LEU A O 1
ATOM 739 N N . ALA A 1 102 ? -7.970 1.912 -6.657 1.00 97.75 102 ALA A N 1
ATOM 740 C CA . ALA A 1 102 ? -8.459 3.202 -6.167 1.00 97.75 102 ALA A CA 1
ATOM 741 C C . ALA A 1 102 ? -9.978 3.191 -5.931 1.00 97.75 102 ALA A C 1
ATOM 743 O O . ALA A 1 102 ? -10.449 3.648 -4.886 1.00 97.75 102 ALA A O 1
ATOM 744 N N . ARG A 1 103 ? -10.755 2.604 -6.854 1.00 97.88 103 ARG A N 1
ATOM 745 C CA . ARG A 1 103 ? -12.202 2.413 -6.662 1.00 97.88 103 ARG A CA 1
ATOM 746 C C . ARG A 1 103 ? -12.500 1.535 -5.450 1.00 97.88 103 ARG A C 1
ATOM 748 O O . ARG A 1 103 ? -13.331 1.918 -4.632 1.00 97.88 103 ARG A O 1
ATOM 755 N N . ALA A 1 104 ? -11.808 0.403 -5.309 1.00 98.06 104 ALA A N 1
ATOM 756 C CA . ALA A 1 104 ? -11.985 -0.490 -4.166 1.00 98.06 104 ALA A CA 1
ATOM 757 C C . ALA A 1 104 ? -11.673 0.223 -2.839 1.00 98.06 104 ALA A C 1
ATOM 759 O O . ALA A 1 104 ? -12.485 0.182 -1.920 1.00 98.06 104 ALA A O 1
ATOM 760 N N . LEU A 1 105 ? -10.562 0.962 -2.764 1.00 97.25 105 LEU A N 1
ATOM 761 C CA . LEU A 1 105 ? -10.199 1.774 -1.599 1.00 97.25 105 LEU A CA 1
ATOM 762 C C . LEU A 1 105 ? -11.299 2.775 -1.241 1.00 97.25 105 LEU A C 1
ATOM 764 O O . LEU A 1 105 ? -11.687 2.870 -0.079 1.00 97.25 105 LEU A O 1
ATOM 768 N N . HIS A 1 106 ? -11.837 3.492 -2.228 1.00 96.06 106 HIS A N 1
ATOM 769 C CA . HIS A 1 106 ? -12.929 4.431 -1.994 1.00 96.06 106 HIS A CA 1
ATOM 770 C C . HIS A 1 106 ? -14.200 3.767 -1.478 1.00 96.06 106 HIS A C 1
ATOM 772 O O . HIS A 1 106 ? -14.835 4.334 -0.591 1.00 96.06 106 HIS A O 1
ATOM 778 N N . THR A 1 107 ? -14.585 2.622 -2.038 1.00 96.06 107 THR A N 1
ATOM 779 C CA . THR A 1 107 ? -15.775 1.883 -1.604 1.00 96.06 107 THR A CA 1
ATOM 780 C C . THR A 1 107 ? -15.609 1.402 -0.168 1.00 96.06 107 THR A C 1
ATOM 782 O O . THR A 1 107 ? -16.437 1.723 0.682 1.00 96.06 107 THR A O 1
ATOM 785 N N . VAL A 1 108 ? -14.500 0.713 0.113 1.00 95.75 108 VAL A N 1
ATOM 786 C CA . VAL A 1 108 ? -14.228 0.118 1.425 1.00 95.75 108 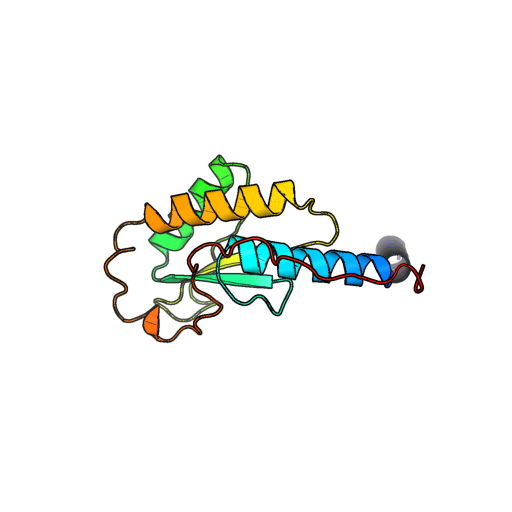VAL A CA 1
ATOM 787 C C . VAL A 1 108 ? -14.119 1.198 2.497 1.00 95.75 108 VAL A C 1
ATOM 789 O O . VAL A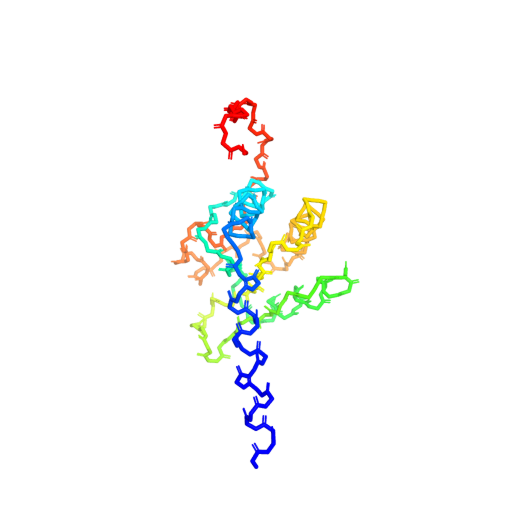 1 108 ? -14.831 1.145 3.491 1.00 95.75 108 VAL A O 1
ATOM 792 N N . VAL A 1 109 ? -13.294 2.231 2.286 1.00 91.69 109 VAL A N 1
ATOM 793 C CA . VAL A 1 109 ? -13.067 3.273 3.303 1.00 91.69 109 VAL A CA 1
ATOM 794 C C . VAL A 1 109 ? -14.334 4.087 3.589 1.00 91.69 109 VAL A C 1
ATOM 796 O O . VAL A 1 109 ? -14.560 4.465 4.736 1.00 91.69 109 VAL A O 1
ATOM 799 N N . ARG A 1 110 ? -15.197 4.328 2.591 1.00 90.62 110 ARG A N 1
ATOM 800 C CA . ARG A 1 110 ? -16.500 4.980 2.823 1.00 90.62 110 ARG A CA 1
ATOM 801 C C . ARG A 1 110 ? -17.465 4.091 3.605 1.00 90.62 110 ARG A C 1
ATOM 803 O O . ARG A 1 110 ? -18.234 4.620 4.403 1.00 90.62 110 ARG A O 1
ATOM 810 N N . GLY A 1 111 ? -17.416 2.777 3.382 1.00 89.31 111 GLY A N 1
ATOM 811 C CA . GLY A 1 111 ? -18.263 1.790 4.054 1.00 89.31 111 GLY A CA 1
ATOM 812 C C . GLY A 1 111 ? -17.913 1.538 5.523 1.00 89.31 111 GLY A C 1
ATOM 813 O O . GLY A 1 111 ? -18.715 0.941 6.236 1.00 89.31 111 GLY A O 1
ATOM 814 N N . LEU A 1 112 ? -16.750 1.999 5.996 1.00 86.50 112 LEU A N 1
ATOM 815 C CA . LEU A 1 112 ? -16.341 1.805 7.386 1.00 86.50 112 LEU A CA 1
ATOM 816 C C . LEU A 1 112 ? -17.208 2.622 8.362 1.00 86.50 112 LEU A C 1
ATOM 818 O O . LEU A 1 112 ? -17.486 3.803 8.114 1.00 86.50 112 LEU A O 1
ATOM 822 N N . PRO A 1 113 ? -17.597 2.036 9.508 1.00 72.19 113 PRO A N 1
ATOM 823 C CA . PRO A 1 113 ? -18.308 2.759 10.553 1.00 72.19 113 PRO A CA 1
ATOM 824 C C . PRO A 1 113 ? -17.442 3.913 11.077 1.00 72.19 113 PRO A C 1
ATOM 826 O O . PRO A 1 113 ? -16.274 3.739 11.397 1.00 72.19 113 PRO A O 1
ATOM 829 N N . GLY A 1 114 ? -18.007 5.122 11.148 1.00 62.97 114 GLY A N 1
ATOM 830 C CA . GLY A 1 114 ? -17.270 6.311 11.594 1.00 62.97 114 GLY A CA 1
ATOM 831 C C . GLY A 1 114 ? -16.477 7.043 10.503 1.00 62.97 114 GLY A C 1
ATOM 832 O O . GLY A 1 114 ? -15.899 8.083 10.803 1.00 62.97 114 GLY A O 1
ATOM 833 N N . SER A 1 115 ? -16.526 6.618 9.233 1.00 54.19 115 SER A N 1
ATOM 834 C CA . SER A 1 115 ? -15.918 7.354 8.103 1.00 54.19 115 SER A CA 1
ATOM 835 C C . SER A 1 115 ? -16.456 8.793 7.943 1.00 54.19 115 SER A C 1
ATOM 837 O O . SER A 1 115 ? -15.744 9.676 7.470 1.00 54.19 115 SER A O 1
ATOM 839 N N . ALA A 1 116 ? -17.682 9.056 8.418 1.00 44.78 116 ALA A N 1
ATOM 840 C CA . ALA A 1 116 ? -18.297 10.388 8.500 1.00 44.78 116 ALA A CA 1
ATOM 841 C C . ALA A 1 116 ? -17.969 11.161 9.798 1.00 44.78 116 ALA A C 1
ATOM 843 O O . ALA A 1 116 ? -18.295 12.340 9.921 1.00 44.78 116 ALA A O 1
ATOM 844 N N . ARG A 1 117 ? -17.343 10.509 10.784 1.00 43.03 117 ARG A N 1
ATOM 845 C CA . ARG A 1 117 ? -16.953 11.070 12.085 1.00 43.03 117 ARG A CA 1
ATOM 846 C C . ARG A 1 117 ? -15.453 10.861 12.273 1.00 43.03 117 ARG A C 1
ATOM 848 O O . ARG A 1 117 ? -15.038 10.054 13.097 1.00 43.03 117 ARG A O 1
ATOM 855 N N . ALA A 1 118 ? -14.640 11.572 11.495 1.00 42.12 118 ALA A N 1
ATOM 856 C CA . ALA A 1 118 ? -13.199 11.645 11.713 1.00 42.12 118 ALA A CA 1
ATOM 857 C C . ALA A 1 118 ? -12.920 12.235 13.113 1.00 42.12 118 ALA A C 1
ATOM 859 O O . ALA A 1 118 ? -12.808 13.442 13.284 1.00 42.12 118 ALA A O 1
ATOM 860 N N . GLY A 1 119 ? -12.894 11.380 14.134 1.00 37.16 119 GLY A N 1
ATOM 861 C CA . GLY A 1 119 ? -12.662 11.740 15.526 1.00 37.16 119 GLY A CA 1
ATOM 862 C C . GLY A 1 119 ? -11.194 11.561 15.902 1.00 37.16 119 GLY A C 1
ATOM 863 O O . GLY A 1 119 ? -10.700 10.438 15.972 1.00 37.16 119 GLY A O 1
ATOM 864 N N . SER A 1 120 ? -10.531 12.696 16.125 1.00 45.69 120 SER A N 1
ATOM 865 C CA . SER A 1 120 ? -9.305 12.970 16.901 1.00 45.69 120 SER A CA 1
ATOM 866 C C . SER A 1 120 ? -7.968 12.287 16.555 1.00 45.69 120 SER A C 1
ATOM 868 O O . SER A 1 120 ? -6.935 12.943 16.669 1.00 45.69 120 SER A O 1
ATOM 870 N N . GLY A 1 121 ? -7.915 11.030 16.100 1.00 44.75 121 GLY A N 1
ATOM 871 C CA . GLY A 1 121 ? -6.640 10.349 15.780 1.00 44.75 121 GLY A CA 1
ATOM 872 C C . GLY A 1 121 ? -6.151 10.593 14.348 1.00 44.75 121 GLY A C 1
ATOM 873 O O . GLY A 1 121 ? -4.981 10.904 14.100 1.00 44.75 121 GLY A O 1
ATOM 874 N N . ALA A 1 122 ? -7.086 10.519 13.397 1.00 50.41 122 ALA A N 1
ATOM 875 C CA . ALA A 1 122 ? -6.828 10.689 11.971 1.00 50.41 122 ALA A CA 1
ATOM 876 C C . ALA A 1 122 ? -6.538 12.144 11.572 1.00 50.41 122 ALA A C 1
ATOM 878 O O . ALA A 1 122 ? -6.003 12.359 10.487 1.00 50.41 122 ALA A O 1
ATOM 879 N N . GLU A 1 123 ? -6.862 13.130 12.416 1.00 51.41 123 GLU A N 1
ATOM 880 C CA . GLU A 1 123 ? -6.767 14.573 12.132 1.00 51.41 123 GLU A CA 1
ATOM 881 C C . GLU A 1 123 ? -5.313 15.082 12.074 1.00 51.41 123 GLU A C 1
ATOM 883 O O . GLU A 1 123 ? -4.993 15.962 11.276 1.00 51.41 123 GLU A O 1
ATOM 888 N N . SER A 1 124 ? -4.400 14.430 12.802 1.00 58.88 124 SER A N 1
ATOM 889 C CA . SER A 1 124 ? -2.961 14.746 12.798 1.00 58.88 124 SER A CA 1
ATOM 890 C C . SER A 1 124 ? -2.197 14.237 11.566 1.00 58.88 124 SER A C 1
ATOM 892 O O . SER A 1 124 ? -1.074 14.672 11.307 1.00 58.88 124 SER A O 1
ATOM 894 N N . ALA A 1 125 ? -2.773 13.305 10.798 1.00 65.62 125 ALA A N 1
ATOM 895 C CA . ALA A 1 125 ? -2.120 12.767 9.609 1.00 65.62 125 ALA A CA 1
ATOM 896 C C . ALA A 1 125 ? -2.053 13.821 8.487 1.00 65.62 125 ALA A C 1
ATOM 898 O O . ALA A 1 125 ? -3.007 14.580 8.295 1.00 65.62 125 ALA A O 1
ATOM 899 N N . PRO A 1 126 ? -0.964 13.869 7.699 1.00 74.62 126 PRO A N 1
ATOM 900 C CA . PRO A 1 126 ? -0.888 14.784 6.569 1.00 74.62 126 PRO A CA 1
ATOM 901 C C . PRO A 1 126 ? -2.000 14.479 5.560 1.00 74.62 126 PRO A C 1
ATOM 903 O O . PRO A 1 126 ? -2.389 13.325 5.367 1.00 74.62 126 PRO A O 1
ATOM 906 N N . ALA A 1 127 ? -2.494 15.517 4.883 1.00 73.12 127 ALA A N 1
ATOM 907 C CA . ALA A 1 127 ? -3.594 15.395 3.923 1.00 73.12 127 ALA A CA 1
ATOM 908 C C . ALA A 1 127 ? -3.307 14.383 2.796 1.00 73.12 127 ALA A C 1
ATOM 910 O O . ALA A 1 127 ? -4.227 13.747 2.296 1.00 73.12 127 ALA A O 1
ATOM 911 N N . SER A 1 128 ? -2.033 14.175 2.447 1.00 79.38 128 SER A N 1
ATOM 912 C CA . SER A 1 128 ? -1.588 13.168 1.475 1.00 79.38 128 SER A CA 1
ATOM 913 C C . SER A 1 128 ? -1.903 11.723 1.872 1.00 79.38 128 SER A C 1
ATOM 915 O O . SER A 1 128 ? -1.867 10.848 1.014 1.00 79.38 128 SER A O 1
ATOM 917 N N . TYR A 1 129 ? -2.191 11.451 3.148 1.00 83.31 129 TYR A N 1
ATOM 918 C CA . TYR A 1 129 ? -2.476 10.102 3.650 1.00 83.31 129 TYR A CA 1
ATOM 919 C C . TYR A 1 129 ? -3.974 9.819 3.773 1.00 83.31 129 TYR A C 1
ATOM 921 O O . TYR A 1 129 ? -4.365 8.789 4.325 1.00 83.31 129 TYR A O 1
ATOM 929 N N . ARG A 1 130 ? -4.824 10.728 3.291 1.00 87.38 130 ARG A N 1
ATOM 930 C CA . ARG A 1 130 ? -6.277 10.554 3.253 1.00 87.38 130 ARG A CA 1
ATOM 931 C C . ARG A 1 130 ? -6.732 10.484 1.805 1.00 87.38 130 ARG A C 1
ATOM 933 O O . ARG A 1 130 ? -6.191 11.177 0.950 1.00 87.38 130 ARG A O 1
ATOM 940 N N . LEU A 1 131 ? -7.736 9.655 1.543 1.00 90.56 131 LEU A N 1
ATOM 941 C CA . LEU A 1 131 ? -8.370 9.599 0.230 1.00 90.56 131 LEU A CA 1
ATOM 942 C C . LEU A 1 131 ? -9.124 10.913 -0.027 1.00 90.56 131 LEU A C 1
ATOM 944 O O . LEU A 1 131 ? -9.931 11.333 0.802 1.00 90.56 131 LEU A O 1
ATOM 948 N N . GLY A 1 132 ? -8.855 11.548 -1.164 1.00 89.44 132 GLY A N 1
ATOM 949 C CA . GLY A 1 132 ? -9.576 12.725 -1.648 1.00 89.44 132 GLY A CA 1
ATOM 950 C C . GLY A 1 132 ? -10.597 12.355 -2.723 1.00 89.44 132 GLY A C 1
ATOM 951 O O . GLY A 1 132 ? -10.789 11.189 -3.040 1.00 89.44 132 GLY A O 1
ATOM 952 N N . ALA A 1 133 ? -11.266 13.338 -3.321 1.00 88.19 133 ALA A N 1
ATOM 953 C CA . ALA A 1 133 ? -12.071 13.061 -4.510 1.00 88.19 133 ALA A CA 1
ATOM 954 C C . ALA A 1 133 ? -11.147 12.732 -5.702 1.00 88.19 133 ALA A C 1
ATOM 956 O O . ALA A 1 133 ? -10.173 13.467 -5.898 1.00 88.19 133 ALA A O 1
ATOM 957 N N . PRO A 1 134 ? -11.435 11.684 -6.504 1.00 90.19 134 PRO A N 1
ATOM 958 C CA . PRO A 1 134 ? -10.673 11.398 -7.716 1.00 90.19 134 PRO A CA 1
ATOM 959 C C . PRO A 1 134 ? -10.567 12.642 -8.601 1.00 90.19 134 PRO A C 1
ATOM 961 O O . PRO A 1 134 ? -11.560 13.342 -8.820 1.00 90.19 134 PRO A O 1
ATOM 964 N N . ARG A 1 135 ? -9.362 12.932 -9.090 1.00 90.12 135 ARG A N 1
ATOM 965 C CA . ARG A 1 135 ? -9.110 14.069 -9.981 1.00 90.12 135 ARG A CA 1
ATOM 966 C C . ARG A 1 135 ? -9.395 13.660 -11.429 1.00 90.12 135 ARG A C 1
ATOM 968 O O . ARG A 1 135 ? -9.135 12.510 -11.787 1.00 90.12 135 ARG A O 1
ATOM 975 N N . PRO A 1 136 ? -9.918 14.572 -12.268 1.00 80.94 136 PRO A N 1
ATOM 976 C CA . PRO A 1 136 ? -10.050 14.299 -13.693 1.00 80.94 136 PRO A CA 1
ATOM 977 C C . PRO A 1 136 ? -8.667 14.043 -14.317 1.00 80.94 136 PRO A C 1
ATOM 979 O O . PRO A 1 136 ? -7.663 14.552 -13.804 1.00 80.94 136 PRO A O 1
ATOM 982 N N . PRO A 1 137 ? -8.594 13.278 -15.422 1.00 71.75 137 PRO A N 1
ATOM 983 C CA . PRO A 1 137 ? -7.351 13.126 -16.164 1.00 71.75 137 PRO A CA 1
ATOM 984 C C . PRO A 1 137 ? -6.841 14.507 -16.580 1.00 71.75 137 PRO A C 1
ATOM 986 O O . PRO A 1 137 ? -7.610 15.350 -17.041 1.00 71.75 137 PRO A O 1
ATOM 989 N N . ARG A 1 138 ? -5.542 14.753 -16.395 1.00 68.06 138 ARG A N 1
ATOM 990 C CA . ARG A 1 138 ? -4.926 16.028 -16.773 1.00 68.06 138 ARG A CA 1
ATOM 991 C C . ARG A 1 138 ? -4.990 16.167 -18.293 1.00 68.06 138 ARG A C 1
ATOM 993 O O . ARG A 1 138 ? -4.328 15.413 -19.003 1.00 68.06 138 ARG A O 1
ATOM 1000 N N . GLU A 1 139 ? -5.790 17.104 -18.794 1.00 51.59 139 GLU A N 1
ATOM 1001 C CA . GLU A 1 139 ? -5.763 17.472 -20.209 1.00 51.59 139 GLU A CA 1
ATOM 1002 C C . GLU A 1 139 ? -4.370 18.020 -20.556 1.00 51.59 139 GLU A C 1
ATOM 1004 O O . GLU A 1 139 ? -3.901 18.976 -19.946 1.00 51.59 139 GLU A O 1
ATOM 1009 N N . GLY A 1 140 ? -3.697 17.387 -21.521 1.00 58.06 140 GLY A N 1
ATOM 1010 C CA . GLY A 1 140 ? -2.500 17.923 -22.170 1.00 58.06 140 GLY A CA 1
ATOM 1011 C C . GLY A 1 140 ? -1.237 18.018 -21.307 1.00 58.06 140 GLY A C 1
ATOM 1012 O O . GLY A 1 140 ? -0.865 19.091 -20.846 1.00 58.06 140 GLY A O 1
ATOM 1013 N N . ILE A 1 141 ? -0.465 16.932 -21.236 1.00 50.78 141 ILE A N 1
ATOM 1014 C CA . ILE A 1 141 ? 0.999 17.041 -21.154 1.00 50.78 141 ILE A CA 1
ATOM 1015 C C . ILE A 1 141 ? 1.560 16.390 -22.417 1.00 50.78 141 ILE A C 1
ATOM 1017 O O . ILE A 1 141 ? 1.627 15.169 -22.535 1.00 50.78 141 ILE A O 1
ATOM 1021 N N . HIS A 1 142 ? 1.926 17.226 -23.389 1.00 48.25 142 HIS A N 1
ATOM 1022 C CA . HIS A 1 142 ? 2.744 16.823 -24.525 1.00 48.25 142 HIS A CA 1
ATOM 1023 C C . HIS A 1 142 ? 4.117 16.401 -23.991 1.00 48.25 142 HIS A C 1
ATOM 1025 O O . HIS A 1 142 ? 4.901 17.242 -23.556 1.00 48.25 142 HIS A O 1
ATOM 1031 N N . ILE A 1 143 ? 4.399 15.099 -23.995 1.00 51.28 143 ILE A N 1
ATOM 1032 C CA . ILE A 1 143 ? 5.761 14.591 -23.834 1.00 51.28 143 ILE A CA 1
ATOM 1033 C C . ILE A 1 143 ? 6.358 14.570 -25.246 1.00 51.28 143 ILE A C 1
ATOM 1035 O O . ILE A 1 143 ? 5.926 13.740 -26.051 1.00 51.28 143 ILE A O 1
ATOM 1039 N N . PRO A 1 144 ? 7.281 15.482 -25.606 1.00 39.75 144 PRO A N 1
ATOM 1040 C CA . PRO A 1 144 ? 7.901 15.433 -26.920 1.00 39.75 144 PRO A CA 1
ATOM 1041 C C . PRO A 1 144 ? 8.641 14.102 -27.074 1.00 39.75 144 PRO A C 1
ATOM 1043 O O . PRO A 1 144 ? 9.403 13.687 -26.201 1.00 39.75 144 PRO A O 1
ATOM 1046 N N . ASN A 1 145 ? 8.416 13.444 -28.210 1.00 44.75 145 ASN A N 1
ATOM 1047 C CA . ASN A 1 145 ? 8.966 12.135 -28.578 1.00 44.75 145 ASN A CA 1
ATOM 1048 C C . ASN A 1 145 ? 10.499 12.142 -28.799 1.00 44.75 145 ASN A C 1
ATOM 1050 O O . ASN A 1 145 ? 11.040 11.241 -29.425 1.00 44.75 145 ASN A O 1
ATOM 1054 N N . SER A 1 146 ? 11.212 13.174 -28.342 1.00 44.72 146 SER A N 1
ATOM 1055 C CA . SER A 1 146 ? 12.634 13.406 -28.620 1.00 44.72 146 SER A CA 1
ATOM 1056 C C . SER A 1 146 ? 13.582 12.856 -27.543 1.00 44.72 146 SER A C 1
ATOM 1058 O O . SER A 1 146 ? 14.719 13.309 -27.453 1.00 44.72 146 SER A O 1
ATOM 1060 N N . LEU A 1 147 ? 13.127 11.922 -26.700 1.00 45.47 147 LEU A N 1
ATOM 1061 C CA . LEU A 1 147 ? 13.926 11.291 -25.633 1.00 45.47 147 LEU A CA 1
ATOM 1062 C C . LEU A 1 147 ? 13.761 9.755 -25.566 1.00 45.47 147 LEU A C 1
ATOM 1064 O O . LEU A 1 147 ? 13.960 9.164 -24.503 1.00 45.47 147 LEU A O 1
ATOM 1068 N N . ILE A 1 148 ? 13.407 9.113 -26.686 1.00 42.25 148 ILE A N 1
ATOM 1069 C CA . ILE A 1 148 ? 13.548 7.656 -26.876 1.00 42.25 148 ILE A CA 1
ATOM 1070 C C . ILE A 1 148 ? 14.856 7.387 -27.616 1.00 42.25 148 ILE A C 1
ATOM 1072 O O . ILE A 1 148 ? 15.093 8.087 -28.625 1.00 42.25 148 ILE A O 1
#